Protein AF-A0A8T3RXL1-F1 (afdb_monomer_lite)

Foldseek 3Di:
DDPVVLLVVLLVLLCVLLVFDRDPDAAAEDEDAPQCCCVQVVVVDDDDDQWDDPLPRYIYGHVVCVVVPDLVSSLRSSLRSNLVSCSVVCQLVVLDPVSQVVSNVSSQVSSCVCSCPVVVDNDRDDDDPPDSDPDPPPPPDDDPDDDDDDDD

Sequence (152 aa):
MDLSTTFEILLTWAVHLSNYPAPSHPPQIQFQPHSFFVERVCANKECRAVGWYNDEGIVYIDEIYRDTDSEFAQSLVVHELVHYLQHMSGKYDSYSCEDSIAREREAYYIQNEYILQSQASFKFVRPGPTACGYQNAAVQSEVTDHHEQVSD

Structure (mmCIF, N/CA/C/O backbone):
data_AF-A0A8T3RXL1-F1
#
_entry.id   AF-A0A8T3RXL1-F1
#
loop_
_atom_site.group_PDB
_atom_site.id
_atom_site.type_symbol
_atom_site.label_atom_id
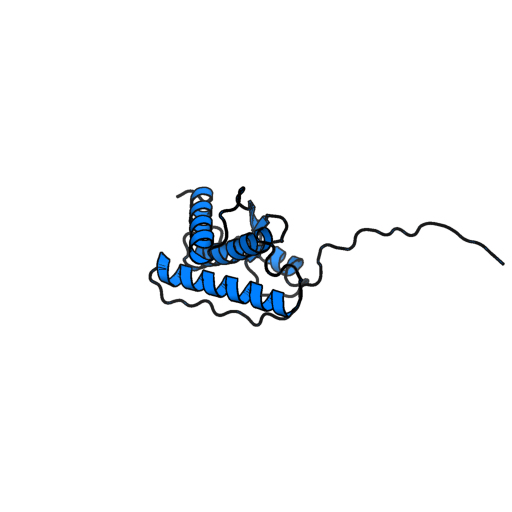_a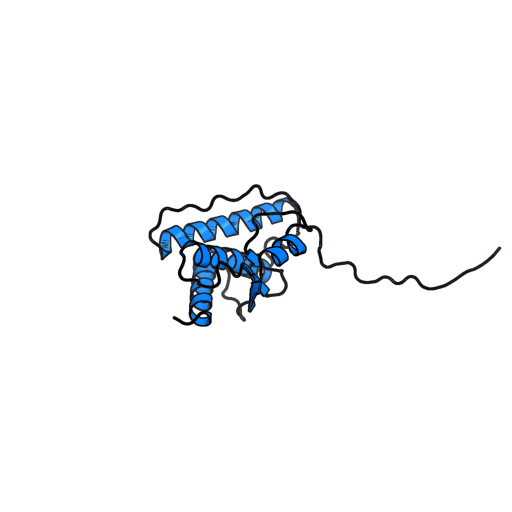tom_site.label_alt_id
_atom_site.label_comp_id
_atom_site.label_asym_id
_atom_site.label_entity_id
_atom_site.label_seq_id
_atom_site.pdbx_PDB_ins_code
_atom_site.Cartn_x
_atom_site.Cartn_y
_atom_site.Cartn_z
_atom_site.occupancy
_atom_site.B_iso_or_equiv
_atom_site.auth_seq_id
_atom_site.auth_comp_id
_atom_site.auth_asym_id
_atom_site.auth_atom_id
_atom_site.pdbx_PDB_model_num
ATOM 1 N N . MET A 1 1 ? 0.371 4.925 20.986 1.00 62.62 1 MET A N 1
ATOM 2 C CA . MET A 1 1 ? 0.371 3.497 20.612 1.00 62.62 1 MET A CA 1
ATOM 3 C C . MET A 1 1 ? 1.740 3.210 20.029 1.00 62.62 1 MET A C 1
ATOM 5 O O . MET A 1 1 ? 2.269 4.114 19.392 1.00 62.62 1 MET A O 1
ATOM 9 N N . ASP A 1 2 ? 2.366 2.069 20.318 1.00 85.06 2 ASP A N 1
ATOM 10 C CA . ASP A 1 2 ? 3.626 1.759 19.633 1.00 85.06 2 ASP A CA 1
ATOM 11 C C . ASP A 1 2 ? 3.369 1.410 18.160 1.00 85.06 2 ASP A C 1
ATOM 13 O O . ASP A 1 2 ? 2.250 1.082 17.759 1.00 85.06 2 ASP A O 1
ATOM 17 N N . LEU A 1 3 ? 4.418 1.520 17.351 1.00 84.50 3 LEU A N 1
ATOM 18 C CA . LEU A 1 3 ? 4.344 1.379 15.902 1.00 84.50 3 LEU A CA 1
ATOM 19 C C . LEU A 1 3 ? 3.886 -0.024 15.463 1.00 84.50 3 LEU A C 1
ATOM 21 O O . LEU A 1 3 ? 3.170 -0.156 14.474 1.00 84.50 3 LEU A O 1
ATOM 25 N N . SER A 1 4 ? 4.249 -1.058 16.230 1.00 87.00 4 SER A N 1
ATOM 26 C CA . SER A 1 4 ? 3.861 -2.447 15.955 1.00 87.00 4 SER A CA 1
ATOM 27 C C . SER A 1 4 ? 2.355 -2.629 16.102 1.00 87.00 4 SER A C 1
ATOM 29 O O . SER A 1 4 ? 1.695 -3.137 15.199 1.00 87.00 4 SER A O 1
ATOM 31 N N . THR A 1 5 ? 1.797 -2.137 17.208 1.00 89.69 5 THR A N 1
ATOM 32 C CA . THR A 1 5 ? 0.360 -2.203 17.484 1.00 89.69 5 THR A CA 1
ATOM 33 C C . THR A 1 5 ? -0.435 -1.436 16.424 1.00 89.69 5 THR A C 1
ATOM 35 O O . THR A 1 5 ? -1.479 -1.904 15.969 1.00 89.69 5 THR A O 1
ATOM 38 N N . THR A 1 6 ? 0.068 -0.278 15.975 1.00 92.00 6 THR A N 1
ATOM 39 C CA . THR A 1 6 ? -0.558 0.473 14.878 1.00 92.00 6 THR A CA 1
ATOM 40 C C . THR A 1 6 ? -0.641 -0.377 13.608 1.00 92.00 6 THR A C 1
ATOM 42 O O . THR A 1 6 ? -1.709 -0.464 13.008 1.00 92.00 6 THR A O 1
ATOM 45 N N . PHE A 1 7 ? 0.436 -1.061 13.212 1.00 93.31 7 PHE A N 1
ATOM 46 C CA . PHE A 1 7 ? 0.428 -1.895 12.005 1.00 93.31 7 PHE A CA 1
ATOM 47 C C . PHE A 1 7 ? -0.496 -3.107 12.095 1.00 93.31 7 PHE A C 1
ATOM 49 O O . PHE A 1 7 ? -1.161 -3.427 11.112 1.00 93.31 7 PHE A O 1
ATOM 56 N N . GLU A 1 8 ? -0.607 -3.744 13.257 1.00 93.56 8 GLU A N 1
ATOM 57 C CA . GLU A 1 8 ? -1.557 -4.845 13.467 1.00 93.56 8 GLU A CA 1
ATOM 58 C C . GLU A 1 8 ? -3.014 -4.384 13.310 1.00 93.56 8 GLU A C 1
ATOM 60 O O . GLU A 1 8 ? -3.840 -5.072 12.698 1.00 93.56 8 GLU A O 1
ATOM 65 N N . ILE A 1 9 ? -3.331 -3.183 13.799 1.00 94.62 9 ILE A N 1
ATOM 66 C CA . ILE A 1 9 ? -4.648 -2.570 13.603 1.00 94.62 9 ILE A CA 1
ATOM 67 C C . ILE A 1 9 ? -4.884 -2.267 12.121 1.00 94.62 9 ILE A C 1
ATOM 69 O O . ILE A 1 9 ? -5.956 -2.580 11.602 1.00 94.62 9 ILE A O 1
ATOM 73 N N . LEU A 1 10 ? -3.901 -1.698 11.419 1.00 96.50 10 LEU A N 1
ATOM 74 C CA . LEU A 1 10 ? -4.024 -1.411 9.986 1.00 96.50 10 LEU A CA 1
ATOM 75 C C . LEU A 1 10 ? -4.165 -2.691 9.149 1.00 96.50 10 LEU A C 1
ATOM 77 O O . LEU A 1 10 ? -4.955 -2.713 8.207 1.00 96.50 10 LEU A O 1
ATOM 81 N N . LEU A 1 11 ? -3.493 -3.781 9.528 1.00 97.50 11 LEU A N 1
ATOM 82 C CA . LEU A 1 11 ? -3.684 -5.094 8.908 1.00 97.50 11 LEU A CA 1
ATOM 83 C C . LEU A 1 11 ? -5.096 -5.627 9.152 1.00 97.50 11 LEU A C 1
ATOM 85 O O . LEU A 1 11 ? -5.725 -6.139 8.229 1.00 97.50 11 LEU A O 1
ATOM 89 N N . THR A 1 12 ? -5.629 -5.452 10.361 1.00 97.00 12 THR A N 1
ATOM 90 C CA . THR A 1 12 ? -7.015 -5.828 10.675 1.00 97.00 12 THR A CA 1
ATOM 91 C C . THR A 1 12 ? -8.011 -5.052 9.810 1.00 97.00 12 THR A C 1
ATOM 93 O O . THR A 1 12 ? -8.959 -5.640 9.290 1.00 97.00 12 THR A O 1
ATOM 96 N N . TRP A 1 13 ? -7.778 -3.754 9.590 1.00 97.69 13 TRP A N 1
ATOM 97 C CA . TRP A 1 13 ? -8.569 -2.947 8.658 1.00 97.69 13 TRP A CA 1
ATOM 98 C C . TRP A 1 13 ? -8.463 -3.445 7.217 1.00 97.69 13 TRP A C 1
ATOM 100 O O . TRP A 1 13 ? -9.490 -3.610 6.562 1.00 97.69 13 TRP A O 1
ATOM 110 N N . ALA A 1 14 ? -7.249 -3.717 6.732 1.00 98.38 14 ALA A N 1
ATOM 111 C CA . ALA A 1 14 ? -7.034 -4.227 5.381 1.00 98.38 14 ALA A CA 1
ATOM 112 C C . ALA A 1 14 ? -7.773 -5.558 5.163 1.00 98.38 14 ALA A C 1
ATOM 114 O O . ALA A 1 14 ? -8.499 -5.695 4.181 1.00 98.38 14 ALA A O 1
ATOM 115 N N . VAL A 1 15 ? -7.669 -6.500 6.107 1.00 98.38 15 VAL A N 1
ATOM 116 C CA . VAL A 1 15 ? -8.406 -7.778 6.101 1.00 98.38 15 VAL A CA 1
ATOM 117 C C . VAL A 1 15 ? -9.917 -7.540 6.079 1.00 98.38 15 VAL A C 1
ATOM 119 O O . VAL A 1 15 ? -10.615 -8.082 5.224 1.00 98.38 15 VAL A O 1
ATOM 122 N N . HIS A 1 16 ? -10.425 -6.699 6.983 1.00 97.94 16 HIS A N 1
ATOM 123 C CA . HIS A 1 16 ? -11.858 -6.435 7.102 1.00 97.94 16 HIS A CA 1
ATOM 124 C C . HIS A 1 16 ? -12.456 -5.825 5.829 1.00 97.94 16 HIS A C 1
ATOM 126 O O . HIS A 1 16 ? -13.502 -6.273 5.369 1.00 97.94 16 HIS A O 1
ATOM 132 N N . LEU A 1 17 ? -11.798 -4.815 5.258 1.00 97.94 17 LEU A N 1
ATOM 133 C CA . LEU A 1 17 ? -12.327 -4.069 4.117 1.00 97.94 17 LEU A CA 1
ATOM 134 C C . LEU A 1 17 ? -12.174 -4.832 2.795 1.00 97.94 17 LEU A C 1
ATOM 136 O O . LEU A 1 17 ? -13.038 -4.733 1.928 1.00 97.94 17 LEU A O 1
ATOM 140 N N . SER A 1 18 ? -11.090 -5.595 2.634 1.00 97.88 18 SER A N 1
ATOM 141 C CA . SER A 1 18 ? -10.823 -6.356 1.405 1.00 97.88 18 SER A CA 1
ATOM 142 C C . SER A 1 18 ? -11.534 -7.710 1.341 1.00 97.88 18 SER A C 1
ATOM 144 O O . SER A 1 18 ? -11.661 -8.278 0.258 1.00 97.88 18 SER A O 1
ATOM 146 N N . ASN A 1 19 ? -11.995 -8.234 2.482 1.00 97.62 19 ASN A N 1
ATOM 147 C CA . ASN A 1 19 ? -12.489 -9.605 2.649 1.00 97.62 19 ASN A CA 1
ATOM 148 C C . ASN A 1 19 ? -11.462 -10.706 2.322 1.00 97.62 19 ASN A C 1
ATOM 150 O O . ASN A 1 19 ? -11.845 -11.870 2.169 1.00 97.62 19 ASN A O 1
ATOM 154 N N . TYR A 1 20 ? -10.167 -10.385 2.233 1.00 97.88 20 TYR A N 1
ATOM 155 C CA . TYR A 1 20 ? -9.134 -11.418 2.186 1.00 97.88 20 TYR A CA 1
ATOM 156 C C . TYR A 1 20 ? -9.044 -12.158 3.529 1.00 97.88 20 TYR A C 1
ATOM 158 O O . TYR A 1 20 ? -9.327 -11.575 4.579 1.00 97.88 20 TYR A O 1
ATOM 166 N N . PRO A 1 21 ? -8.635 -13.440 3.539 1.00 96.88 21 PRO A N 1
ATOM 167 C CA . PRO A 1 21 ? -8.357 -14.149 4.780 1.00 96.88 21 PRO A CA 1
ATOM 168 C C . PRO A 1 21 ? -7.276 -13.439 5.599 1.00 96.88 21 PRO A C 1
ATOM 170 O O . PRO A 1 21 ? -6.308 -12.917 5.047 1.00 96.88 21 PRO A O 1
ATOM 173 N N . ALA A 1 22 ? -7.408 -13.477 6.926 1.00 95.44 22 ALA A N 1
ATOM 174 C CA . ALA A 1 22 ? -6.328 -13.039 7.799 1.00 95.44 22 ALA A CA 1
ATOM 175 C C . ALA A 1 22 ? -5.080 -13.916 7.554 1.00 95.44 22 ALA A C 1
ATOM 177 O O . ALA A 1 22 ? -5.192 -15.147 7.567 1.00 95.44 22 ALA A O 1
ATOM 178 N N . PRO A 1 23 ? -3.903 -13.313 7.326 1.00 94.81 23 PRO A N 1
ATOM 179 C CA . PRO A 1 23 ? -2.680 -14.051 7.052 1.00 94.81 23 PRO A CA 1
ATOM 180 C C . PRO A 1 23 ? -2.184 -14.737 8.330 1.00 94.81 23 PRO A C 1
ATOM 182 O O . PRO A 1 23 ? -2.372 -14.231 9.437 1.00 94.81 23 PRO A O 1
ATOM 185 N N . SER A 1 24 ? -1.513 -15.884 8.196 1.00 92.94 24 SER A N 1
ATOM 186 C CA . SER A 1 24 ? -0.965 -16.605 9.356 1.00 92.94 24 SER A CA 1
ATOM 187 C C . SER A 1 24 ? 0.185 -15.855 10.035 1.00 92.94 24 SER A C 1
ATOM 189 O O . SER A 1 24 ? 0.441 -16.061 11.218 1.00 92.94 24 SER A O 1
ATOM 191 N N . HIS A 1 25 ? 0.889 -15.009 9.281 1.00 93.62 25 HIS A N 1
ATOM 192 C CA . HIS A 1 25 ? 1.978 -14.165 9.757 1.00 93.62 25 HIS A CA 1
ATOM 193 C C . HIS A 1 25 ? 1.805 -12.762 9.167 1.00 93.62 25 HIS A C 1
ATOM 195 O O . HIS A 1 25 ? 1.450 -12.659 7.996 1.00 93.62 25 HIS A O 1
ATOM 201 N N . PRO A 1 26 ? 2.039 -11.683 9.928 1.00 94.62 26 PRO A N 1
ATOM 202 C CA . PRO A 1 26 ? 2.047 -10.339 9.363 1.00 94.62 26 PRO A CA 1
ATOM 203 C C . PRO A 1 26 ? 3.288 -10.127 8.473 1.00 94.62 26 PRO A C 1
ATOM 205 O O . PRO A 1 26 ? 4.316 -10.778 8.698 1.00 94.62 26 PRO A O 1
ATOM 208 N N . PRO A 1 27 ? 3.236 -9.205 7.494 1.00 96.81 27 PRO A N 1
ATOM 209 C CA . PRO A 1 27 ? 4.427 -8.815 6.752 1.00 96.81 27 PRO A CA 1
ATOM 210 C C . PRO A 1 27 ? 5.383 -8.019 7.648 1.00 96.81 27 PRO A C 1
ATOM 212 O O . PRO A 1 27 ? 4.983 -7.406 8.641 1.00 96.81 27 PRO A O 1
ATOM 215 N N . GLN A 1 28 ? 6.659 -7.987 7.275 1.00 96.88 28 GLN A N 1
ATOM 216 C CA . GLN A 1 28 ? 7.626 -7.085 7.894 1.00 96.88 28 GLN A CA 1
ATOM 217 C C . GLN A 1 28 ? 7.435 -5.673 7.344 1.00 96.88 28 GLN A C 1
ATOM 219 O O . GLN A 1 28 ? 7.374 -5.497 6.131 1.00 96.88 28 GLN A O 1
ATOM 224 N N . ILE A 1 29 ? 7.403 -4.661 8.213 1.00 95.75 29 ILE A N 1
ATOM 225 C CA . ILE A 1 29 ? 7.417 -3.259 7.780 1.00 95.75 29 ILE A CA 1
ATOM 226 C C . ILE A 1 29 ? 8.835 -2.706 7.905 1.00 95.75 29 ILE A C 1
ATOM 228 O O . ILE A 1 29 ? 9.451 -2.793 8.970 1.00 95.75 29 ILE A O 1
ATOM 232 N N . GLN A 1 30 ? 9.345 -2.108 6.833 1.00 97.06 30 GLN A N 1
ATOM 233 C CA . GLN A 1 30 ? 10.632 -1.422 6.820 1.00 97.06 30 GLN A CA 1
ATOM 234 C C . GLN A 1 30 ? 10.476 0.006 6.313 1.00 97.06 30 GLN A C 1
ATOM 236 O O . GLN A 1 30 ? 9.737 0.277 5.373 1.00 97.06 30 GLN A O 1
ATOM 241 N N . PHE A 1 31 ? 11.223 0.920 6.922 1.00 97.00 31 PHE A N 1
ATOM 242 C CA . PHE A 1 31 ? 11.279 2.306 6.481 1.00 97.00 31 PHE A CA 1
ATOM 243 C C . PHE A 1 31 ? 12.557 2.546 5.703 1.00 97.00 31 PHE A C 1
ATOM 245 O O . PHE A 1 31 ? 13.633 2.190 6.188 1.00 97.00 31 PHE A O 1
ATOM 252 N N . GLN A 1 32 ? 12.431 3.149 4.528 1.00 98.00 32 GLN A N 1
ATOM 253 C CA . GLN A 1 32 ? 13.545 3.407 3.623 1.00 98.00 32 GLN A CA 1
ATOM 254 C C . GLN A 1 32 ? 13.523 4.869 3.157 1.00 98.00 32 GLN A C 1
ATOM 256 O O . GLN A 1 32 ? 12.444 5.457 3.071 1.00 98.00 32 GLN A O 1
ATOM 261 N N . PRO A 1 33 ? 14.682 5.472 2.844 1.00 97.88 33 PRO A N 1
ATOM 262 C CA . PRO A 1 33 ? 14.726 6.805 2.250 1.00 97.88 33 PRO A CA 1
ATOM 263 C C . PRO A 1 33 ? 14.108 6.801 0.847 1.00 97.88 33 PRO A C 1
ATOM 265 O O . PRO A 1 33 ? 14.166 5.790 0.148 1.00 97.88 33 PRO A O 1
ATOM 268 N N . HIS A 1 34 ? 13.601 7.946 0.379 1.00 97.56 34 HIS A N 1
ATOM 269 C CA . HIS A 1 34 ? 12.973 8.065 -0.946 1.00 97.56 34 HIS A CA 1
ATOM 270 C C . HIS A 1 34 ? 13.829 7.511 -2.106 1.00 97.56 34 HIS A C 1
ATOM 272 O O . HIS A 1 34 ? 13.314 6.897 -3.041 1.00 97.56 34 HIS A O 1
ATOM 278 N N . SER A 1 35 ? 15.159 7.656 -2.026 1.00 97.31 35 SER A N 1
ATOM 279 C CA . SER A 1 35 ? 16.097 7.140 -3.032 1.00 97.31 35 SER A CA 1
ATOM 280 C C . SER A 1 35 ? 15.998 5.624 -3.241 1.00 97.31 35 SER A C 1
ATOM 282 O O . SER A 1 35 ? 16.240 5.151 -4.348 1.00 97.31 35 SER A O 1
ATOM 284 N N . PHE A 1 36 ? 15.593 4.867 -2.217 1.00 97.75 36 PHE A N 1
ATOM 285 C CA . PHE A 1 36 ? 15.328 3.433 -2.330 1.00 97.75 36 PHE A CA 1
ATOM 286 C C . PHE A 1 36 ? 14.190 3.144 -3.317 1.00 97.75 36 PHE A C 1
ATOM 288 O O . PHE A 1 36 ? 14.315 2.256 -4.156 1.00 97.75 36 PHE A O 1
ATOM 295 N N . PHE A 1 37 ? 13.100 3.914 -3.265 1.00 96.31 37 PHE A N 1
ATOM 296 C CA . PHE A 1 37 ? 11.959 3.745 -4.170 1.00 96.31 37 PHE A CA 1
ATOM 297 C C . PHE A 1 37 ? 12.317 4.161 -5.597 1.00 96.31 37 PHE A C 1
ATOM 299 O O . PHE A 1 37 ? 11.963 3.469 -6.553 1.00 96.31 37 PHE A O 1
ATOM 306 N N . VAL A 1 38 ? 13.089 5.241 -5.749 1.00 95.06 38 VAL A N 1
ATOM 307 C CA . VAL A 1 38 ? 13.615 5.666 -7.054 1.00 95.06 38 VAL A CA 1
ATOM 308 C C . VAL A 1 38 ? 14.445 4.552 -7.703 1.00 95.06 38 VAL A C 1
ATOM 310 O O . VAL A 1 38 ? 14.240 4.236 -8.876 1.00 95.06 38 VAL A O 1
ATOM 313 N N . GLU A 1 39 ? 15.339 3.915 -6.942 1.00 95.44 39 GLU A N 1
ATOM 314 C CA . GLU A 1 39 ? 16.175 2.804 -7.412 1.00 95.44 39 GLU A CA 1
ATOM 315 C C . GLU A 1 39 ? 15.344 1.549 -7.722 1.00 95.44 39 GLU A C 1
ATOM 317 O O . GLU A 1 39 ? 15.426 1.008 -8.827 1.00 95.44 39 GLU A O 1
ATOM 322 N N . ARG A 1 40 ? 14.543 1.085 -6.754 1.00 92.94 40 ARG A N 1
ATOM 323 C CA . ARG A 1 40 ? 13.927 -0.252 -6.765 1.00 92.94 40 ARG A CA 1
ATOM 324 C C . ARG A 1 40 ? 12.588 -0.329 -7.476 1.00 92.94 40 ARG A C 1
ATOM 326 O O . ARG A 1 40 ? 12.302 -1.344 -8.100 1.00 92.94 40 ARG A O 1
ATOM 333 N N . VAL A 1 41 ? 11.788 0.729 -7.406 1.00 91.06 41 VAL A N 1
ATOM 334 C CA . VAL A 1 41 ? 10.435 0.762 -7.981 1.00 91.06 41 VAL A CA 1
ATOM 335 C C . VAL A 1 41 ? 10.434 1.504 -9.312 1.00 91.06 41 VAL A C 1
ATOM 337 O O . VAL A 1 41 ? 9.737 1.125 -10.248 1.00 91.06 41 VAL A O 1
ATOM 340 N N . CYS A 1 42 ? 11.245 2.556 -9.424 1.00 90.69 42 CYS A N 1
ATOM 341 C CA . CYS A 1 42 ? 11.157 3.501 -10.534 1.00 90.69 42 CYS A CA 1
ATOM 342 C C . CYS A 1 42 ? 12.327 3.419 -11.524 1.00 90.69 42 CYS A C 1
ATOM 344 O O . CYS A 1 42 ? 12.493 4.313 -12.356 1.00 90.69 42 CYS A O 1
ATOM 346 N N . ALA A 1 43 ? 13.122 2.344 -11.471 1.00 91.12 43 ALA A N 1
ATOM 347 C CA . ALA A 1 43 ? 14.235 2.086 -12.386 1.00 91.12 43 ALA A CA 1
ATOM 348 C C . ALA A 1 43 ? 15.196 3.286 -12.523 1.00 91.12 43 ALA A C 1
ATOM 350 O O . ALA A 1 43 ? 15.591 3.666 -13.629 1.00 91.12 43 ALA A O 1
ATOM 351 N N . ASN A 1 44 ? 15.558 3.892 -11.387 1.00 92.38 44 ASN A N 1
ATOM 352 C CA . ASN A 1 44 ? 16.417 5.076 -11.268 1.00 92.38 44 ASN A CA 1
ATOM 353 C C . ASN A 1 44 ? 15.852 6.360 -11.900 1.00 92.38 44 ASN A C 1
ATOM 355 O O . ASN A 1 44 ? 16.601 7.293 -12.195 1.00 92.38 44 ASN A O 1
ATOM 359 N N . LYS A 1 45 ? 14.538 6.431 -12.128 1.00 91.94 45 LYS A N 1
ATOM 360 C CA . LYS A 1 45 ? 13.855 7.656 -12.556 1.00 91.94 45 LYS A CA 1
ATOM 361 C C . LYS A 1 45 ? 13.082 8.235 -11.383 1.00 91.94 45 LYS A C 1
ATOM 363 O O . LYS A 1 45 ? 12.295 7.527 -10.763 1.00 91.94 45 LYS A O 1
ATOM 368 N N . GLU A 1 46 ? 13.281 9.524 -11.121 1.00 93.31 46 GLU A N 1
ATOM 369 C CA . GLU A 1 46 ? 12.530 10.255 -10.096 1.00 93.31 46 GLU A CA 1
ATOM 370 C C . GLU A 1 46 ? 11.022 10.021 -10.243 1.00 93.31 46 GLU A C 1
ATOM 372 O O . GLU A 1 46 ? 10.457 10.123 -11.339 1.00 93.31 46 GLU A O 1
ATOM 377 N N . CYS A 1 47 ? 10.372 9.683 -9.133 1.00 91.44 47 CYS A N 1
ATOM 378 C CA . CYS A 1 47 ? 8.977 9.271 -9.113 1.00 91.44 47 CYS A CA 1
ATOM 379 C C . CYS A 1 47 ? 8.307 9.640 -7.787 1.00 91.44 47 CYS A C 1
ATOM 381 O O . CYS A 1 47 ? 8.893 10.280 -6.926 1.00 91.44 47 CYS A O 1
ATOM 383 N N . ARG A 1 48 ? 7.030 9.277 -7.639 1.00 92.06 48 ARG A N 1
ATOM 384 C CA . ARG A 1 48 ? 6.232 9.580 -6.438 1.00 92.06 48 ARG A CA 1
ATOM 385 C C . ARG A 1 48 ? 5.919 8.337 -5.605 1.00 92.06 48 ARG A C 1
ATOM 387 O O . ARG A 1 48 ? 5.000 8.381 -4.794 1.00 92.06 48 ARG A O 1
ATOM 394 N N . ALA A 1 49 ? 6.614 7.229 -5.859 1.00 93.19 49 ALA A N 1
ATOM 395 C CA . ALA A 1 49 ? 6.445 6.013 -5.079 1.00 93.19 49 ALA A CA 1
ATOM 396 C C . ALA A 1 49 ? 6.963 6.260 -3.659 1.00 93.19 49 ALA A C 1
ATOM 398 O O . ALA A 1 49 ? 8.069 6.762 -3.479 1.00 93.19 49 ALA A O 1
ATOM 399 N N . VAL A 1 50 ? 6.130 5.951 -2.673 1.00 95.75 50 VAL A N 1
ATOM 400 C CA . VAL A 1 50 ? 6.422 6.149 -1.244 1.00 95.75 50 VAL A CA 1
ATOM 401 C C . VAL A 1 50 ? 6.052 4.923 -0.403 1.00 95.75 50 VAL A C 1
ATOM 403 O O . VAL A 1 50 ? 6.226 4.921 0.812 1.00 95.75 50 VAL A O 1
ATOM 406 N N . GLY A 1 51 ? 5.528 3.889 -1.056 1.00 96.50 51 GLY A N 1
ATOM 407 C CA . GLY A 1 51 ? 5.186 2.591 -0.500 1.00 96.50 51 GLY A CA 1
ATOM 408 C C . GLY A 1 51 ? 5.474 1.521 -1.549 1.00 96.50 51 GLY A C 1
ATOM 409 O O . GLY A 1 51 ? 5.445 1.814 -2.750 1.00 96.50 51 GLY A O 1
ATOM 410 N N . TRP A 1 52 ? 5.865 0.331 -1.095 1.00 97.25 52 TRP A N 1
ATOM 411 C CA . TRP A 1 52 ? 6.044 -0.833 -1.958 1.00 97.25 52 TRP A CA 1
ATOM 412 C C . TRP A 1 52 ? 6.033 -2.133 -1.153 1.00 97.25 52 TRP A C 1
ATOM 414 O O . TRP A 1 52 ? 6.919 -2.374 -0.332 1.00 97.25 52 TRP A O 1
ATOM 424 N N . TYR A 1 53 ? 5.068 -3.003 -1.426 1.00 97.31 53 TYR A N 1
ATOM 425 C CA . TYR A 1 53 ? 5.147 -4.418 -1.082 1.00 97.31 53 TYR A CA 1
ATOM 426 C C . TYR A 1 53 ? 5.944 -5.201 -2.135 1.00 97.31 53 TYR A C 1
ATOM 428 O O . TYR A 1 53 ? 5.601 -5.187 -3.317 1.00 97.31 53 TYR A O 1
ATOM 436 N N . ASN A 1 54 ? 6.988 -5.914 -1.706 1.00 94.44 54 ASN A N 1
ATOM 437 C CA . ASN A 1 54 ? 7.956 -6.547 -2.607 1.00 94.44 54 ASN A CA 1
ATOM 438 C C . ASN A 1 54 ? 7.609 -7.962 -3.088 1.00 94.44 54 ASN A C 1
ATOM 440 O O . ASN A 1 54 ? 8.478 -8.620 -3.647 1.00 94.44 54 ASN A O 1
ATOM 444 N N . ASP A 1 55 ? 6.399 -8.457 -2.821 1.00 93.12 55 ASP A N 1
ATOM 445 C CA . ASP A 1 55 ? 6.003 -9.850 -3.080 1.00 93.12 55 ASP A CA 1
ATOM 446 C C . ASP A 1 55 ? 6.863 -10.911 -2.346 1.00 93.12 55 ASP A C 1
ATOM 448 O O . ASP A 1 55 ? 6.752 -12.102 -2.606 1.00 93.12 55 ASP A O 1
ATOM 452 N N . GLU A 1 56 ? 7.664 -10.524 -1.345 1.00 94.56 56 GLU A N 1
ATOM 453 C CA . GLU A 1 56 ? 8.482 -11.443 -0.524 1.00 94.56 56 GLU A CA 1
ATOM 454 C C . GLU A 1 56 ? 8.221 -11.275 0.984 1.00 94.56 56 GLU A C 1
ATOM 456 O O . GLU A 1 56 ? 8.983 -11.740 1.831 1.00 94.56 56 GLU A O 1
ATOM 461 N N . GLY A 1 57 ? 7.124 -10.606 1.346 1.00 95.56 57 GLY A N 1
ATOM 462 C CA . GLY A 1 57 ? 6.715 -10.442 2.746 1.00 95.56 57 GLY A CA 1
ATOM 463 C C . GLY A 1 57 ? 7.245 -9.177 3.423 1.00 95.56 57 GLY A C 1
ATOM 464 O O . GLY A 1 57 ? 7.075 -9.043 4.636 1.00 95.56 57 GLY A O 1
ATOM 465 N N . ILE A 1 58 ? 7.841 -8.245 2.671 1.00 98.00 58 ILE A N 1
ATOM 466 C CA . ILE A 1 58 ? 8.304 -6.955 3.187 1.00 98.00 58 ILE A CA 1
ATOM 467 C C . ILE A 1 58 ? 7.490 -5.822 2.558 1.00 98.00 58 ILE A C 1
ATOM 469 O O . ILE A 1 58 ? 7.390 -5.697 1.339 1.00 98.00 58 ILE A O 1
ATOM 473 N N . VAL A 1 59 ? 6.922 -4.978 3.413 1.00 97.88 59 VAL A N 1
ATOM 474 C CA . VAL A 1 59 ? 6.303 -3.704 3.052 1.00 97.88 59 VAL A CA 1
ATOM 475 C C . VAL A 1 59 ? 7.294 -2.591 3.363 1.00 97.88 59 VAL A C 1
ATOM 477 O O . VAL A 1 59 ? 7.670 -2.374 4.518 1.00 97.88 59 VAL A O 1
ATOM 480 N N . TYR A 1 60 ? 7.709 -1.874 2.328 1.00 98.06 60 TYR A N 1
ATOM 481 C CA . TYR A 1 60 ? 8.554 -0.697 2.435 1.00 98.06 60 TYR A CA 1
ATOM 482 C C . TYR A 1 60 ? 7.702 0.567 2.470 1.00 98.06 60 TYR A C 1
ATOM 484 O O . TYR A 1 60 ? 6.805 0.725 1.647 1.00 98.06 60 TYR A O 1
ATOM 492 N N . ILE A 1 61 ? 8.008 1.480 3.391 1.00 97.50 61 ILE A N 1
ATOM 493 C CA . ILE A 1 61 ? 7.368 2.79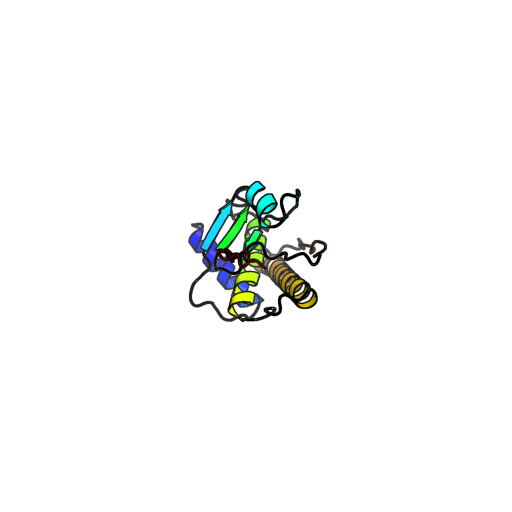5 3.525 1.00 97.50 61 ILE A CA 1
ATOM 494 C C . ILE A 1 61 ? 8.450 3.875 3.529 1.00 97.50 61 ILE A C 1
ATOM 496 O O . ILE A 1 61 ? 9.501 3.705 4.150 1.00 97.50 61 ILE A O 1
ATOM 500 N N . ASP A 1 62 ? 8.213 4.984 2.835 1.00 97.25 62 ASP A N 1
ATOM 501 C CA . ASP A 1 62 ? 9.124 6.127 2.853 1.00 97.25 62 ASP A CA 1
ATOM 502 C C . ASP A 1 62 ? 9.267 6.660 4.285 1.00 97.25 62 ASP A C 1
ATOM 504 O O . ASP A 1 62 ? 8.282 6.865 5.000 1.00 97.25 62 ASP A O 1
ATOM 508 N N . GLU A 1 63 ? 10.504 6.850 4.738 1.00 96.75 63 GLU A N 1
ATOM 509 C CA . GLU A 1 63 ? 10.812 7.220 6.118 1.00 96.75 63 GLU A CA 1
ATOM 510 C C . GLU A 1 63 ? 10.212 8.564 6.541 1.00 96.75 63 GLU A C 1
ATOM 512 O O . GLU A 1 63 ? 9.999 8.777 7.737 1.00 96.75 63 GLU A O 1
ATOM 517 N N . ILE A 1 64 ? 9.859 9.433 5.585 1.00 94.56 64 ILE A N 1
ATOM 518 C CA . ILE A 1 64 ? 9.121 10.670 5.873 1.00 94.56 64 ILE A CA 1
ATOM 519 C C . ILE A 1 64 ? 7.737 10.399 6.490 1.00 94.56 64 ILE A C 1
ATOM 521 O O . ILE A 1 64 ? 7.170 11.280 7.133 1.00 94.56 64 ILE A O 1
ATOM 525 N N . TYR A 1 65 ? 7.200 9.186 6.314 1.00 93.50 65 TYR A N 1
ATOM 526 C CA . TYR A 1 65 ? 5.927 8.722 6.869 1.00 93.50 65 TYR A CA 1
ATOM 527 C C . TYR A 1 65 ? 6.102 7.786 8.076 1.00 93.50 65 TYR A C 1
ATOM 529 O O . TYR A 1 65 ? 5.150 7.111 8.470 1.00 93.50 65 TYR A O 1
ATOM 537 N N . ARG A 1 66 ? 7.300 7.744 8.683 1.00 90.62 66 ARG A N 1
ATOM 538 C CA . ARG A 1 66 ? 7.579 6.940 9.886 1.00 90.62 66 ARG A CA 1
ATOM 539 C C . ARG A 1 66 ? 6.674 7.277 11.058 1.00 90.62 66 ARG A C 1
ATOM 541 O O . ARG A 1 66 ? 6.248 6.374 11.777 1.00 90.62 66 ARG A O 1
ATOM 548 N N . ASP A 1 67 ? 6.368 8.555 11.222 1.00 80.31 67 ASP A N 1
ATOM 549 C CA . ASP A 1 67 ? 5.399 9.012 12.203 1.00 80.31 67 ASP A CA 1
ATOM 550 C C . ASP A 1 67 ? 3.998 8.732 11.638 1.00 80.31 67 ASP A C 1
ATOM 552 O O . ASP A 1 67 ? 3.376 9.555 10.962 1.00 80.31 67 ASP A O 1
ATOM 556 N N . THR A 1 68 ? 3.508 7.514 11.881 1.00 66.69 68 THR A N 1
ATOM 557 C CA . THR A 1 68 ? 2.234 6.972 11.371 1.00 66.69 68 THR A CA 1
ATOM 558 C C . THR A 1 68 ? 0.988 7.662 11.937 1.00 66.69 68 THR A C 1
ATOM 560 O O . THR A 1 68 ? -0.104 7.110 11.876 1.00 66.69 68 THR A O 1
ATOM 563 N N . ASP A 1 69 ? 1.115 8.853 12.508 1.00 76.19 69 ASP A N 1
ATOM 564 C CA . ASP A 1 69 ? -0.005 9.621 13.052 1.00 76.19 69 ASP A CA 1
ATOM 565 C C . ASP A 1 69 ? -0.758 10.386 11.955 1.00 76.19 69 ASP A C 1
ATOM 567 O O . ASP A 1 69 ? -1.891 10.822 12.161 1.00 76.19 69 ASP A O 1
ATOM 571 N N . SER A 1 70 ? -0.158 10.543 10.768 1.00 84.75 70 SER A N 1
ATOM 572 C CA . SER A 1 70 ? -0.847 11.188 9.652 1.00 84.75 70 SER A CA 1
ATOM 573 C C . SER A 1 70 ? -1.854 10.249 8.981 1.00 84.75 70 SER A C 1
ATOM 575 O O . SER A 1 70 ? -1.560 9.091 8.678 1.00 84.75 70 SER A O 1
ATOM 577 N N . GLU A 1 71 ? -3.030 10.800 8.672 1.00 87.19 71 GLU A N 1
ATOM 578 C CA . GLU A 1 71 ? -4.096 10.139 7.908 1.00 87.19 71 GLU A CA 1
ATOM 579 C C . GLU A 1 71 ? -3.572 9.461 6.634 1.00 87.19 71 GLU A C 1
ATOM 581 O O . GLU A 1 71 ? -3.948 8.331 6.311 1.00 87.19 71 GLU A O 1
ATOM 586 N N . PHE A 1 72 ? -2.672 10.151 5.927 1.00 90.12 72 PHE A N 1
ATOM 587 C CA . PHE A 1 72 ? -2.071 9.649 4.701 1.00 90.12 72 PHE A CA 1
ATOM 588 C C . PHE A 1 72 ? -1.139 8.465 4.967 1.00 90.12 72 PHE A C 1
ATOM 590 O O . PHE A 1 72 ? -1.292 7.451 4.294 1.00 90.12 72 PHE A O 1
ATOM 597 N N . ALA A 1 73 ? -0.240 8.553 5.956 1.00 92.81 73 ALA A N 1
ATOM 598 C CA . ALA A 1 73 ? 0.691 7.471 6.290 1.00 92.81 73 ALA A CA 1
ATOM 599 C C . ALA A 1 73 ? -0.047 6.173 6.644 1.00 92.81 73 ALA A C 1
ATOM 601 O O . ALA A 1 73 ? 0.300 5.110 6.136 1.00 92.81 73 ALA A O 1
ATOM 602 N N . GLN A 1 74 ? -1.115 6.256 7.443 1.00 95.00 74 GLN A N 1
ATOM 603 C CA . GLN A 1 74 ? -1.928 5.080 7.767 1.00 95.00 74 GLN A CA 1
ATOM 604 C C . GLN A 1 74 ? -2.619 4.509 6.524 1.00 95.00 74 GLN A C 1
ATOM 606 O O . GLN A 1 74 ? -2.580 3.302 6.298 1.00 95.00 74 GLN A O 1
ATOM 611 N N . SER A 1 75 ? -3.202 5.371 5.681 1.00 95.62 75 SER A N 1
ATOM 612 C CA . SER A 1 75 ? -3.852 4.931 4.440 1.00 95.62 75 SER A CA 1
ATOM 613 C C . SER A 1 75 ? -2.869 4.300 3.444 1.00 95.62 75 SER A C 1
ATOM 615 O O . SER A 1 75 ? -3.220 3.341 2.763 1.00 95.62 75 SER A O 1
ATOM 617 N N . LEU A 1 76 ? -1.635 4.811 3.384 1.00 95.94 76 LEU A N 1
ATOM 618 C CA . LEU A 1 76 ? -0.551 4.276 2.565 1.00 95.94 76 LEU A CA 1
ATOM 619 C C . LEU A 1 76 ? -0.161 2.878 3.048 1.00 95.94 76 LEU A C 1
ATOM 621 O O . LEU A 1 76 ? -0.054 1.959 2.250 1.00 95.94 76 LEU A O 1
ATOM 625 N N . VAL A 1 77 ? -0.020 2.686 4.359 1.00 97.00 77 VAL A N 1
ATOM 626 C CA . VAL A 1 77 ? 0.263 1.359 4.918 1.00 97.00 77 VAL A CA 1
ATOM 627 C C . VAL A 1 77 ? -0.874 0.381 4.611 1.00 97.00 77 VAL A C 1
ATOM 629 O O . VAL A 1 77 ? -0.603 -0.744 4.206 1.00 97.00 77 VAL A O 1
ATOM 632 N N . VAL A 1 78 ? -2.141 0.794 4.732 1.00 97.94 78 VAL A N 1
ATOM 633 C CA . VAL A 1 78 ? -3.286 -0.057 4.350 1.00 97.94 78 VAL A CA 1
ATOM 634 C C . VAL A 1 78 ? -3.213 -0.467 2.878 1.00 97.94 78 VAL A C 1
ATOM 636 O O . VAL A 1 78 ? -3.460 -1.631 2.577 1.00 97.94 78 VAL A O 1
ATOM 639 N N . HIS A 1 79 ? -2.835 0.446 1.979 1.00 98.25 79 HIS A N 1
ATOM 640 C CA . HIS A 1 79 ? -2.639 0.142 0.560 1.00 98.25 79 HIS A CA 1
ATOM 641 C C . HIS A 1 79 ? -1.628 -0.999 0.360 1.00 98.25 79 HIS A C 1
ATOM 643 O O . HIS A 1 79 ? -1.952 -2.015 -0.254 1.00 98.25 79 HIS A O 1
ATOM 649 N N . GLU A 1 80 ? -0.436 -0.884 0.948 1.00 98.31 80 GLU A N 1
ATOM 650 C CA . GLU A 1 80 ? 0.604 -1.913 0.810 1.00 98.31 80 GLU A CA 1
ATOM 651 C C . GLU A 1 80 ? 0.226 -3.239 1.489 1.00 98.31 80 GLU A C 1
ATOM 653 O O . GLU A 1 80 ? 0.567 -4.320 1.008 1.00 98.31 80 GLU A O 1
ATOM 658 N N . LEU A 1 81 ? -0.530 -3.192 2.590 1.00 98.56 81 LEU A N 1
ATOM 659 C CA . LEU A 1 81 ? -1.050 -4.398 3.236 1.00 98.56 81 LEU A CA 1
ATOM 660 C C . LEU A 1 81 ? -2.092 -5.112 2.367 1.00 98.56 81 LEU A C 1
ATOM 662 O O . LEU A 1 81 ? -2.168 -6.337 2.402 1.00 98.56 81 LEU A O 1
ATOM 666 N N . VAL A 1 82 ? -2.865 -4.392 1.549 1.00 98.50 82 VAL A N 1
ATOM 667 C CA . VAL A 1 82 ? -3.758 -5.026 0.567 1.00 98.50 82 VAL A CA 1
ATOM 668 C C . VAL A 1 82 ? -2.951 -5.744 -0.511 1.00 98.50 82 VAL A C 1
ATOM 670 O O . VAL A 1 82 ? -3.311 -6.864 -0.862 1.00 98.50 82 VAL A O 1
ATOM 673 N N . HIS A 1 83 ? -1.833 -5.181 -0.973 1.00 97.94 83 HIS A N 1
ATOM 674 C CA . HIS A 1 83 ? -0.923 -5.893 -1.877 1.00 97.94 83 HIS A CA 1
ATOM 675 C C . HIS A 1 83 ? -0.357 -7.171 -1.264 1.00 97.94 83 HIS A C 1
ATOM 677 O O . HIS A 1 83 ? -0.335 -8.210 -1.927 1.00 97.94 83 HIS A O 1
ATOM 683 N N . TYR A 1 84 ? 0.016 -7.126 0.016 1.00 98.19 84 TYR A N 1
ATOM 684 C CA . TYR A 1 84 ? 0.401 -8.326 0.752 1.00 98.19 84 TYR A CA 1
ATOM 685 C C . TYR A 1 84 ? -0.717 -9.381 0.749 1.00 98.19 84 TYR A C 1
ATOM 687 O O . TYR A 1 84 ? -0.478 -10.538 0.406 1.00 98.19 84 TYR A O 1
ATOM 695 N N . LEU A 1 85 ? -1.954 -8.992 1.069 1.00 98.38 85 LEU A N 1
ATOM 696 C CA . LEU A 1 85 ? -3.101 -9.909 1.095 1.00 98.38 85 LEU A CA 1
ATOM 697 C C . LEU A 1 85 ? -3.453 -10.467 -0.294 1.00 98.38 85 LEU A C 1
ATOM 699 O O . LEU A 1 85 ? -3.780 -11.648 -0.408 1.00 98.38 85 LEU A O 1
ATOM 703 N N . GLN A 1 86 ? -3.347 -9.649 -1.346 1.00 97.50 86 GLN A N 1
ATOM 704 C CA . GLN A 1 86 ? -3.534 -10.070 -2.737 1.00 97.50 86 GLN A CA 1
ATOM 705 C C . GLN A 1 86 ? -2.556 -11.190 -3.097 1.00 97.50 86 GLN A C 1
ATOM 707 O O . GLN A 1 86 ? -3.004 -12.262 -3.509 1.00 97.50 86 GLN A O 1
ATOM 712 N N . HIS A 1 87 ? -1.260 -10.986 -2.837 1.00 96.12 87 HIS A N 1
ATOM 713 C CA . HIS A 1 87 ? -0.232 -11.999 -3.076 1.00 96.12 87 HIS A CA 1
ATOM 714 C C . HIS A 1 87 ? -0.490 -13.279 -2.265 1.00 96.12 87 HIS A C 1
ATOM 716 O O . HIS A 1 87 ? -0.504 -14.372 -2.822 1.00 96.12 87 HIS A O 1
ATOM 722 N N . MET A 1 88 ? -0.803 -13.168 -0.968 1.00 96.56 88 MET A N 1
ATOM 723 C CA . MET A 1 88 ? -1.100 -14.344 -0.135 1.00 96.56 88 MET A CA 1
ATOM 724 C C . MET A 1 88 ? -2.343 -15.124 -0.593 1.00 96.56 88 MET A C 1
ATOM 726 O O . MET A 1 88 ? -2.463 -16.315 -0.306 1.00 96.56 88 MET A O 1
ATOM 730 N N . SER A 1 89 ? -3.283 -14.466 -1.278 1.00 95.75 89 SER A N 1
ATOM 731 C CA . SER A 1 89 ? -4.492 -15.100 -1.815 1.00 95.75 89 SER A CA 1
ATOM 732 C C . SER A 1 89 ? -4.289 -15.792 -3.168 1.00 95.75 89 SER A C 1
ATOM 734 O O . SER A 1 89 ? -5.164 -16.544 -3.599 1.00 95.75 89 SER A O 1
ATOM 736 N N . GLY A 1 90 ? -3.164 -15.528 -3.837 1.00 93.94 90 GLY A N 1
ATOM 737 C CA . GLY A 1 90 ? -2.890 -15.941 -5.211 1.00 93.94 90 GLY A CA 1
ATOM 738 C C . GLY A 1 90 ? -3.713 -15.198 -6.275 1.00 93.94 90 GLY A C 1
ATOM 739 O O . GLY A 1 90 ? -3.938 -15.694 -7.384 1.00 93.94 90 GLY A O 1
ATOM 740 N N . LYS A 1 91 ? -4.268 -14.033 -5.920 1.00 91.56 91 LYS A N 1
ATOM 741 C CA . LYS A 1 91 ? -5.079 -13.211 -6.822 1.00 91.56 91 LYS A CA 1
ATOM 742 C C . LYS A 1 91 ? -4.177 -12.218 -7.548 1.00 91.56 91 LYS A C 1
ATOM 744 O O . LYS A 1 91 ? -3.397 -11.513 -6.919 1.00 91.56 91 LYS A O 1
ATOM 749 N N . TYR A 1 92 ? -4.378 -12.109 -8.863 1.00 91.25 92 TYR A N 1
ATOM 750 C CA . TYR A 1 92 ? -3.569 -11.301 -9.788 1.00 91.25 92 TYR A CA 1
ATOM 751 C C . TYR A 1 92 ? -2.150 -11.843 -10.067 1.00 91.25 92 TYR A C 1
ATOM 753 O O . TYR A 1 92 ? -1.296 -11.115 -10.572 1.00 91.25 92 TYR A O 1
ATOM 761 N N . ASP A 1 93 ? -1.914 -13.135 -9.816 1.00 87.00 93 ASP A N 1
ATOM 762 C CA . ASP A 1 93 ? -0.614 -13.811 -9.979 1.00 87.00 93 ASP A CA 1
ATOM 763 C C . ASP A 1 93 ? -0.166 -14.013 -11.438 1.00 87.00 93 ASP A C 1
ATOM 765 O O . ASP A 1 93 ? 0.921 -14.533 -11.687 1.00 87.00 93 ASP A O 1
ATOM 769 N N . SER A 1 94 ? -0.973 -13.643 -12.443 1.00 85.88 94 SER A N 1
ATOM 770 C CA . SER A 1 94 ? -0.540 -13.803 -13.841 1.00 85.88 94 SER A CA 1
ATOM 771 C C . SER A 1 94 ? 0.541 -12.801 -14.250 1.00 85.88 94 SER A C 1
ATOM 773 O O . SER A 1 94 ? 1.123 -12.945 -15.327 1.00 85.88 94 SER A O 1
ATOM 775 N N . TYR A 1 95 ? 0.767 -11.759 -13.438 1.00 80.62 95 TYR A N 1
ATOM 776 C CA . TYR A 1 95 ? 1.631 -10.611 -13.741 1.00 80.62 95 TYR A CA 1
ATOM 777 C C . TYR A 1 95 ? 1.311 -9.940 -15.089 1.00 80.62 95 TYR A C 1
ATOM 779 O O . TYR A 1 95 ? 2.118 -9.189 -15.643 1.00 80.62 95 TYR A O 1
ATOM 787 N N . SER A 1 96 ? 0.120 -10.192 -15.641 1.00 89.44 96 SER A N 1
ATOM 788 C CA . SER A 1 96 ? -0.331 -9.533 -16.855 1.00 89.44 96 SER A CA 1
ATOM 789 C C . SER A 1 96 ? -0.574 -8.049 -16.589 1.00 89.44 96 SER A C 1
ATOM 791 O O . SER A 1 96 ? -0.787 -7.607 -15.457 1.00 89.44 96 SER A O 1
ATOM 793 N N . CYS A 1 97 ? -0.561 -7.249 -17.652 1.00 88.69 97 CYS A N 1
ATOM 794 C CA . CYS A 1 97 ? -0.869 -5.822 -17.557 1.00 88.69 97 CYS A CA 1
ATOM 795 C C . CYS A 1 97 ? -2.291 -5.587 -17.009 1.00 88.69 97 CYS A C 1
ATOM 797 O O . CYS A 1 97 ? -2.505 -4.672 -16.218 1.00 88.69 97 CYS A O 1
ATOM 799 N N . GLU A 1 98 ? -3.248 -6.441 -17.382 1.00 91.19 98 GLU A N 1
ATOM 800 C CA . GLU A 1 98 ? -4.622 -6.383 -16.879 1.00 91.19 98 GLU A CA 1
ATOM 801 C C . GLU A 1 98 ? -4.690 -6.681 -15.378 1.00 91.19 98 GLU A C 1
ATOM 803 O O . GLU A 1 98 ? -5.239 -5.873 -14.626 1.00 91.19 98 GLU A O 1
ATOM 808 N N . ASP A 1 99 ? -4.056 -7.771 -14.938 1.00 92.25 99 ASP A N 1
ATOM 809 C CA . ASP A 1 99 ? -3.979 -8.131 -13.520 1.00 92.25 99 ASP A CA 1
ATOM 810 C C . ASP A 1 99 ? -3.260 -7.057 -12.709 1.00 92.25 99 ASP A C 1
ATOM 812 O O . ASP A 1 99 ? -3.738 -6.679 -11.646 1.00 92.25 99 ASP A O 1
ATOM 816 N N . SER A 1 100 ? -2.176 -6.485 -13.234 1.00 89.56 100 SER A N 1
ATOM 817 C CA . SER A 1 100 ? -1.446 -5.395 -12.573 1.00 89.56 100 SER A CA 1
ATOM 818 C C . SER A 1 100 ? -2.339 -4.174 -12.337 1.00 89.56 100 SER A C 1
ATOM 820 O O . SER A 1 100 ? -2.346 -3.592 -11.253 1.00 89.56 100 SER A O 1
ATOM 822 N N . ILE A 1 101 ? -3.132 -3.789 -13.342 1.00 92.12 101 ILE A N 1
ATOM 823 C CA . ILE A 1 101 ? -4.071 -2.668 -13.230 1.00 92.12 101 ILE A CA 1
ATOM 824 C C . ILE A 1 101 ? -5.198 -3.001 -12.246 1.00 92.12 101 ILE A C 1
ATOM 826 O O . ILE A 1 101 ? -5.614 -2.135 -11.475 1.00 92.12 101 ILE A O 1
ATOM 830 N N . ALA A 1 102 ? -5.718 -4.229 -12.272 1.00 94.81 102 ALA A N 1
ATOM 831 C CA . ALA A 1 102 ? -6.775 -4.661 -11.365 1.00 94.81 102 ALA A CA 1
ATOM 832 C C . ALA A 1 102 ? -6.288 -4.726 -9.905 1.00 94.81 102 ALA A C 1
ATOM 834 O O . ALA A 1 102 ? -6.979 -4.210 -9.024 1.00 94.81 102 ALA A O 1
ATOM 835 N N . ARG A 1 103 ? -5.080 -5.261 -9.677 1.00 95.06 103 ARG A N 1
ATOM 836 C CA . ARG A 1 103 ? -4.373 -5.323 -8.388 1.00 95.06 103 ARG A CA 1
ATOM 837 C C . ARG A 1 103 ? -4.263 -3.941 -7.752 1.00 95.06 103 ARG A C 1
ATOM 839 O O . ARG A 1 103 ? -4.708 -3.741 -6.624 1.00 95.06 103 ARG A O 1
ATOM 846 N N . GLU A 1 104 ? -3.766 -2.968 -8.511 1.00 95.12 104 GLU A N 1
ATOM 847 C CA . GLU A 1 104 ? -3.624 -1.578 -8.064 1.00 95.12 104 GLU A CA 1
ATOM 848 C C . GLU A 1 104 ? -4.978 -0.899 -7.797 1.00 95.12 104 GLU A C 1
ATOM 850 O O . GLU A 1 104 ? -5.169 -0.216 -6.790 1.00 95.12 104 GLU A O 1
ATOM 855 N N . ARG A 1 105 ? -5.958 -1.085 -8.693 1.00 96.31 105 ARG A N 1
ATOM 856 C CA . ARG A 1 105 ? -7.295 -0.485 -8.540 1.00 96.31 105 ARG A CA 1
ATOM 857 C C . ARG A 1 105 ? -7.996 -0.957 -7.276 1.00 96.31 105 ARG A C 1
ATOM 859 O O . ARG A 1 105 ? -8.638 -0.146 -6.613 1.00 96.31 105 ARG A O 1
ATOM 866 N N . GLU A 1 106 ? -7.891 -2.243 -6.956 1.00 97.81 106 GLU A N 1
ATOM 867 C CA . GLU A 1 106 ? -8.452 -2.783 -5.722 1.00 97.81 106 GLU A CA 1
ATOM 868 C C . GLU A 1 106 ? -7.747 -2.207 -4.487 1.00 97.81 106 GLU A C 1
ATOM 870 O O . GLU A 1 106 ? -8.429 -1.772 -3.561 1.00 97.81 106 GLU A O 1
ATOM 875 N N . ALA A 1 107 ? -6.414 -2.111 -4.491 1.00 97.81 107 ALA A N 1
ATOM 876 C CA . ALA A 1 107 ? -5.667 -1.518 -3.380 1.00 97.81 107 ALA A CA 1
ATOM 877 C C . ALA A 1 107 ? -6.091 -0.061 -3.110 1.00 97.81 107 ALA A C 1
ATOM 879 O O . ALA A 1 107 ? -6.411 0.290 -1.972 1.00 97.81 107 ALA A O 1
ATOM 880 N N . TYR A 1 108 ? -6.228 0.770 -4.151 1.00 97.12 108 TYR A N 1
ATOM 881 C CA . TYR A 1 108 ? -6.761 2.130 -3.991 1.00 97.12 108 TYR A CA 1
ATOM 882 C C . TYR A 1 108 ? -8.219 2.172 -3.546 1.00 97.12 108 TYR A C 1
ATOM 884 O O . TYR A 1 108 ? -8.608 3.087 -2.817 1.00 97.12 108 TYR A O 1
ATOM 892 N N . TYR A 1 109 ? -9.050 1.241 -4.014 1.00 97.44 109 TYR A N 1
ATOM 893 C CA . TYR A 1 109 ? -10.439 1.171 -3.575 1.00 97.44 109 TYR A CA 1
ATOM 894 C C . TYR A 1 109 ? -10.500 0.954 -2.058 1.00 97.44 109 TYR A C 1
ATOM 896 O O . TYR A 1 109 ? -11.108 1.756 -1.351 1.00 97.44 109 TYR A O 1
ATOM 904 N N . ILE A 1 110 ? -9.770 -0.037 -1.544 1.00 98.00 110 ILE A N 1
ATOM 905 C CA . ILE A 1 110 ? -9.722 -0.340 -0.108 1.00 98.00 110 ILE A CA 1
ATOM 906 C C . ILE A 1 110 ? -9.061 0.778 0.704 1.00 98.00 110 ILE A C 1
ATOM 908 O O . ILE A 1 110 ? -9.557 1.131 1.773 1.00 98.00 110 ILE A O 1
ATOM 912 N N . GLN A 1 111 ? -7.993 1.393 0.191 1.00 97.06 111 GLN A N 1
ATOM 913 C CA . GLN A 1 111 ? -7.383 2.568 0.815 1.00 97.06 111 GLN A CA 1
ATOM 914 C C . GLN A 1 111 ? -8.399 3.705 1.005 1.00 97.06 111 GLN A C 1
ATOM 916 O O . GLN A 1 111 ? -8.449 4.325 2.068 1.00 97.06 111 GLN A O 1
ATOM 921 N N . ASN A 1 112 ? -9.219 3.981 -0.011 1.00 95.12 112 ASN A N 1
ATOM 922 C CA . ASN A 1 112 ? -10.240 5.023 0.065 1.00 95.12 112 ASN A CA 1
ATOM 923 C C . ASN A 1 112 ? -11.365 4.660 1.041 1.00 95.12 112 ASN A C 1
ATOM 925 O O . ASN A 1 112 ? -11.788 5.519 1.813 1.00 95.12 112 ASN A O 1
ATOM 929 N N . GLU A 1 113 ? -11.808 3.401 1.064 1.00 95.50 113 GLU A N 1
ATOM 930 C CA . GLU A 1 113 ? -12.774 2.923 2.062 1.00 95.50 113 GLU A CA 1
ATOM 931 C C . GLU A 1 113 ? -12.238 3.078 3.489 1.00 95.50 113 GLU A C 1
ATOM 933 O O . GLU A 1 113 ? -12.953 3.548 4.374 1.00 95.50 113 GLU A O 1
ATOM 938 N N . TYR A 1 114 ? -10.958 2.776 3.713 1.00 95.50 114 TYR A N 1
ATOM 939 C CA . TYR A 1 114 ? -10.317 2.990 5.007 1.00 95.50 114 TYR A CA 1
ATOM 940 C C . TYR A 1 114 ? -10.332 4.466 5.422 1.00 95.50 114 TYR A C 1
ATOM 942 O O . TYR A 1 114 ? -10.706 4.771 6.556 1.00 95.50 114 TYR A O 1
ATOM 950 N N . ILE A 1 115 ? -9.978 5.387 4.520 1.00 92.56 115 ILE A N 1
ATOM 951 C CA . ILE A 1 115 ? -10.015 6.832 4.802 1.00 92.56 115 ILE A CA 1
ATOM 952 C C . ILE A 1 115 ? -11.442 7.282 5.157 1.00 92.56 115 ILE A C 1
ATOM 954 O O . ILE A 1 115 ? -11.645 7.997 6.140 1.00 92.56 115 ILE A O 1
ATOM 958 N N . LEU A 1 116 ? -12.446 6.823 4.405 1.00 90.69 116 LEU A N 1
ATOM 959 C CA . LEU A 1 116 ? -13.845 7.175 4.650 1.00 90.69 116 LEU A CA 1
ATOM 960 C C . LEU A 1 116 ? -14.347 6.658 6.003 1.00 90.69 116 LEU A C 1
ATOM 962 O O . LEU A 1 116 ? -14.988 7.403 6.745 1.00 90.69 116 LEU A O 1
ATOM 966 N N . GLN A 1 117 ? -14.067 5.394 6.327 1.00 90.44 117 GLN A N 1
ATOM 967 C CA . GLN A 1 117 ? -14.669 4.721 7.480 1.00 90.44 117 GLN A CA 1
ATOM 968 C C . GLN A 1 117 ? -13.915 4.964 8.789 1.00 90.44 117 GLN A C 1
ATOM 970 O O . GLN A 1 117 ? -14.543 5.177 9.824 1.00 90.44 117 GLN A O 1
ATOM 975 N N . SER A 1 118 ? -12.581 4.944 8.765 1.00 84.06 118 SER A N 1
ATOM 976 C CA . SER A 1 118 ? -11.774 5.055 9.988 1.00 84.06 118 SER A CA 1
ATOM 977 C C . SER A 1 118 ? -11.497 6.503 10.396 1.00 84.06 118 SER A C 1
ATOM 979 O O . SER A 1 118 ? -11.395 6.792 11.587 1.00 84.06 118 SER A O 1
ATOM 981 N N . GLN A 1 119 ? -11.412 7.420 9.426 1.00 75.50 119 GLN A N 1
ATOM 982 C CA . GLN A 1 119 ? -11.051 8.821 9.671 1.00 75.50 119 GLN A CA 1
ATOM 983 C C . GLN A 1 119 ? -12.256 9.766 9.567 1.00 75.50 119 GLN A C 1
ATOM 985 O O . GLN A 1 119 ? -12.119 10.952 9.858 1.00 75.50 119 GLN A O 1
ATOM 990 N N . ALA A 1 120 ? -13.428 9.269 9.139 1.00 75.94 120 ALA A N 1
ATOM 991 C CA . ALA A 1 120 ? -14.603 10.086 8.816 1.00 75.94 120 ALA A CA 1
ATOM 992 C C . ALA A 1 120 ? -14.258 11.274 7.885 1.00 75.94 120 ALA A C 1
ATOM 994 O O . ALA A 1 120 ? -14.822 12.366 7.997 1.00 75.94 120 ALA A O 1
ATOM 995 N N . SER A 1 121 ? -13.294 11.063 6.980 1.00 67.31 121 SER A N 1
ATOM 996 C CA . SER A 1 121 ? -12.675 12.086 6.136 1.00 67.31 121 SER A CA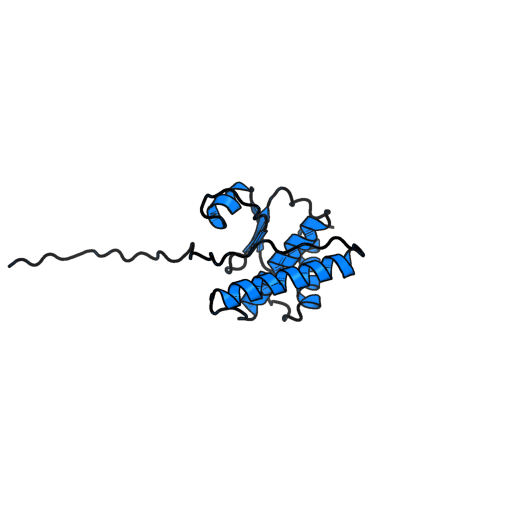 1
ATOM 997 C C . SER A 1 121 ? -13.012 11.843 4.666 1.00 67.31 121 SER A C 1
ATOM 999 O O . SER A 1 121 ? -12.988 10.712 4.195 1.00 67.31 121 SER A O 1
ATOM 1001 N N . PHE A 1 122 ? -13.296 12.907 3.905 1.00 67.06 122 PHE A N 1
ATOM 1002 C CA . PHE A 1 122 ? -13.605 12.834 2.464 1.00 67.06 122 PHE A CA 1
ATOM 1003 C C . PHE A 1 122 ? -12.374 13.062 1.565 1.00 67.06 122 PHE A C 1
ATOM 1005 O O . PHE A 1 122 ? -12.499 13.469 0.407 1.00 67.06 122 PHE A O 1
ATOM 1012 N N . LYS A 1 123 ? -11.160 12.855 2.087 1.00 73.06 123 LYS A N 1
ATOM 1013 C CA . LYS A 1 123 ? -9.923 12.970 1.302 1.00 73.06 123 LYS A CA 1
ATOM 1014 C C . LYS A 1 123 ? -9.732 11.718 0.445 1.00 73.06 123 LYS A C 1
ATOM 1016 O O . LYS A 1 123 ? -9.237 10.708 0.915 1.00 73.06 123 LYS A O 1
ATOM 1021 N N . PHE A 1 124 ? -10.099 11.793 -0.829 1.00 75.25 124 PHE A N 1
ATOM 1022 C CA . PHE A 1 124 ? -9.922 10.676 -1.759 1.00 75.25 124 PHE A CA 1
ATOM 1023 C C . PHE A 1 124 ? -8.509 10.638 -2.349 1.00 75.25 124 PHE A C 1
ATOM 1025 O O . PHE A 1 124 ? -8.053 11.614 -2.955 1.00 75.25 124 PHE A O 1
ATOM 1032 N N . VAL A 1 125 ? -7.854 9.482 -2.252 1.00 79.19 125 VAL A N 1
ATOM 1033 C CA . VAL A 1 125 ? -6.614 9.178 -2.968 1.00 79.19 125 VAL A CA 1
ATOM 1034 C C . VAL A 1 125 ? -6.977 8.743 -4.380 1.00 79.19 125 VAL A C 1
ATOM 1036 O O . VAL A 1 125 ? -7.653 7.736 -4.601 1.00 79.19 125 VAL A O 1
ATOM 1039 N N . ARG A 1 126 ? -6.550 9.543 -5.360 1.00 78.81 126 ARG A N 1
ATOM 1040 C CA . ARG A 1 126 ? -6.739 9.222 -6.773 1.00 78.81 126 ARG A CA 1
ATOM 1041 C C . ARG A 1 126 ? -5.575 8.360 -7.251 1.00 78.81 126 ARG A C 1
ATOM 1043 O O . ARG A 1 126 ? -4.438 8.821 -7.120 1.00 78.81 126 ARG A O 1
ATOM 1050 N N . PRO A 1 127 ? -5.847 7.191 -7.858 1.00 75.38 127 PRO A N 1
ATOM 1051 C CA . PRO A 1 127 ? -4.812 6.406 -8.506 1.00 75.38 127 PRO A CA 1
ATOM 1052 C C . PRO A 1 127 ? -4.006 7.272 -9.474 1.00 75.38 127 PRO A C 1
ATOM 1054 O O . PRO A 1 127 ? -4.574 8.036 -10.265 1.00 75.38 127 PRO A O 1
ATOM 1057 N N . GLY A 1 128 ? -2.679 7.166 -9.416 1.00 67.31 128 GLY A N 1
ATOM 1058 C CA . GLY A 1 128 ? -1.833 7.662 -10.496 1.00 67.31 128 GLY A CA 1
ATOM 1059 C C . GLY A 1 128 ? -2.069 6.861 -11.784 1.00 67.31 128 GLY A C 1
ATOM 1060 O O . GLY A 1 128 ? -2.699 5.805 -11.747 1.00 67.31 128 GLY A O 1
ATOM 1061 N N . PRO A 1 129 ? -1.576 7.328 -12.944 1.00 63.81 129 PRO A N 1
ATOM 1062 C CA . PRO A 1 129 ? -1.526 6.480 -14.126 1.00 63.81 129 PRO A CA 1
ATOM 1063 C C . PRO A 1 129 ? -0.661 5.247 -13.825 1.00 63.81 129 PRO A C 1
ATOM 1065 O O . PRO A 1 129 ? 0.562 5.348 -13.748 1.00 63.81 129 PRO A O 1
ATOM 1068 N N . THR A 1 130 ? -1.300 4.091 -13.649 1.00 62.16 130 THR A N 1
ATOM 1069 C CA . THR A 1 130 ? -0.627 2.793 -13.553 1.00 62.16 130 THR A CA 1
ATOM 1070 C C . THR A 1 130 ? -0.148 2.420 -14.954 1.00 62.16 130 THR A C 1
ATOM 1072 O O . THR A 1 130 ? -0.908 1.902 -15.771 1.00 62.16 130 THR A O 1
ATOM 1075 N N . ALA A 1 131 ? 1.093 2.773 -15.286 1.00 59.66 131 ALA A N 1
ATOM 1076 C CA . ALA A 1 131 ? 1.727 2.289 -16.504 1.00 59.66 131 ALA A CA 1
ATOM 1077 C C . ALA A 1 131 ? 2.167 0.840 -16.276 1.00 59.66 131 ALA A C 1
ATOM 1079 O O . ALA A 1 131 ? 2.776 0.534 -15.253 1.00 59.66 131 ALA A O 1
ATOM 1080 N N . CYS A 1 132 ? 1.868 -0.052 -17.220 1.00 64.81 132 CYS A N 1
ATOM 1081 C CA . CYS A 1 132 ? 2.355 -1.426 -17.161 1.00 64.81 132 CYS A CA 1
ATOM 1082 C C . CYS A 1 132 ? 3.886 -1.409 -17.261 1.00 64.81 132 CYS A C 1
ATOM 1084 O O . CYS A 1 132 ? 4.451 -1.116 -18.313 1.00 64.81 132 CYS A O 1
ATOM 1086 N N . GLY A 1 133 ? 4.533 -1.639 -16.120 1.00 53.97 133 GLY A N 1
ATOM 1087 C CA . GLY A 1 133 ? 5.964 -1.452 -15.925 1.00 53.97 133 GLY A CA 1
ATOM 1088 C C . GLY A 1 133 ? 6.501 -2.214 -14.717 1.00 53.97 133 GLY A C 1
ATOM 1089 O O . GLY A 1 133 ? 7.414 -1.724 -14.070 1.00 53.97 133 GLY A O 1
ATOM 1090 N N . TYR A 1 134 ? 5.970 -3.406 -14.424 1.00 41.91 134 TYR A N 1
ATOM 1091 C CA . TYR A 1 134 ? 6.735 -4.401 -13.672 1.00 41.91 134 TYR A CA 1
ATOM 1092 C C . TYR A 1 134 ? 7.769 -5.000 -14.630 1.00 41.91 134 TYR A C 1
ATOM 1094 O O . TYR A 1 134 ? 7.525 -5.990 -15.316 1.00 41.91 134 TYR A O 1
ATOM 1102 N N . GLN A 1 135 ? 8.928 -4.356 -14.741 1.00 36.91 135 GLN A N 1
ATOM 1103 C CA . GLN A 1 135 ? 10.123 -5.094 -15.122 1.00 36.91 135 GLN A CA 1
ATOM 1104 C C . GLN A 1 135 ? 10.575 -5.846 -13.880 1.00 36.91 135 GLN A C 1
ATOM 1106 O O . GLN A 1 135 ? 10.874 -5.227 -12.865 1.00 36.91 135 GLN A O 1
ATOM 1111 N N . ASN A 1 136 ? 10.601 -7.173 -13.987 1.00 38.34 136 ASN A N 1
ATOM 1112 C CA . ASN A 1 136 ? 11.306 -8.087 -13.099 1.00 38.34 136 ASN A CA 1
ATOM 1113 C C . ASN A 1 136 ? 12.636 -7.479 -12.625 1.00 38.34 136 ASN A C 1
ATOM 1115 O O . ASN A 1 136 ? 13.657 -7.610 -13.298 1.00 38.34 136 ASN A O 1
ATOM 1119 N N . ALA A 1 137 ? 12.643 -6.850 -11.455 1.00 35.41 137 ALA A N 1
ATOM 1120 C CA . ALA A 1 137 ? 13.858 -6.445 -10.764 1.00 35.41 137 ALA A CA 1
ATOM 1121 C C . ALA A 1 137 ? 14.350 -7.573 -9.839 1.00 35.41 137 ALA A C 1
ATOM 1123 O O . AL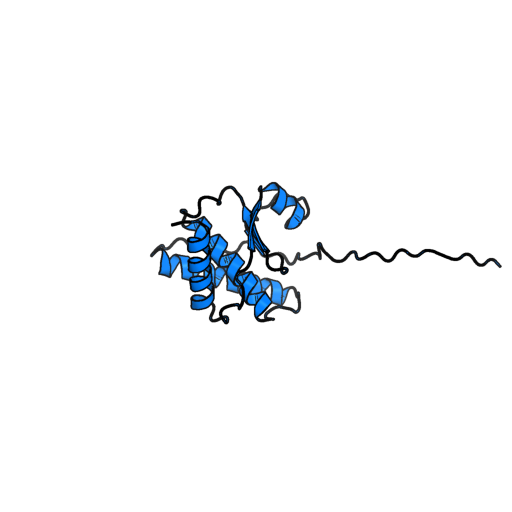A A 1 137 ? 14.898 -7.291 -8.784 1.00 35.41 137 ALA A O 1
ATOM 1124 N N . ALA A 1 138 ? 14.125 -8.846 -10.201 1.00 31.78 138 ALA A N 1
ATOM 1125 C CA . ALA A 1 138 ? 14.640 -10.005 -9.466 1.00 31.78 138 ALA A CA 1
ATOM 1126 C C . ALA A 1 138 ? 14.547 -11.340 -10.243 1.00 31.78 138 ALA A C 1
ATOM 1128 O O . ALA A 1 138 ? 14.196 -12.350 -9.659 1.00 31.78 138 ALA A O 1
ATOM 1129 N N . VAL A 1 139 ? 14.872 -11.401 -11.543 1.00 33.12 139 VAL A N 1
ATOM 1130 C CA . VAL A 1 139 ? 15.303 -12.678 -12.167 1.00 33.12 139 VAL A CA 1
ATOM 1131 C C . VAL A 1 139 ? 16.370 -12.388 -13.227 1.00 33.12 139 VAL A C 1
ATOM 1133 O O . VAL A 1 139 ? 16.124 -12.410 -14.429 1.00 33.12 139 VAL A O 1
ATOM 1136 N N . GLN A 1 140 ? 17.585 -12.097 -12.775 1.00 31.25 140 GLN A N 1
ATOM 1137 C CA . GLN A 1 140 ? 18.783 -12.527 -13.496 1.00 31.25 140 GLN A CA 1
ATOM 1138 C C . GLN A 1 140 ? 19.505 -13.511 -12.581 1.00 31.25 140 GLN A C 1
ATOM 1140 O O . GLN A 1 140 ? 20.497 -13.180 -11.942 1.00 31.25 140 GLN A O 1
ATOM 1145 N N . SER A 1 141 ? 18.951 -14.719 -12.462 1.00 30.17 141 SER A N 1
ATOM 1146 C CA . SER A 1 141 ? 19.737 -15.854 -11.997 1.00 30.17 141 SER A CA 1
ATOM 1147 C C . SER A 1 141 ? 20.723 -16.210 -13.106 1.00 30.17 141 SER A C 1
ATOM 1149 O O . SER A 1 141 ? 20.324 -16.582 -14.210 1.00 30.17 141 SER A O 1
ATOM 1151 N N . GLU A 1 142 ? 21.994 -16.020 -12.785 1.00 37.16 142 GLU A N 1
ATOM 1152 C CA . GLU A 1 142 ? 23.180 -16.621 -13.382 1.00 37.16 142 GLU A CA 1
ATOM 1153 C C . GLU A 1 142 ? 22.890 -17.853 -14.259 1.00 37.16 142 GLU A C 1
ATOM 1155 O O . GLU A 1 142 ? 22.537 -18.924 -13.770 1.00 37.16 142 GLU A O 1
ATOM 1160 N N . VAL A 1 143 ? 23.128 -17.717 -15.564 1.00 31.33 143 VAL A N 1
ATOM 1161 C CA . VAL A 1 143 ? 23.660 -18.824 -16.362 1.00 31.33 143 VAL A CA 1
ATOM 1162 C C . VAL A 1 143 ? 25.046 -18.384 -16.799 1.00 31.33 143 VAL A C 1
ATOM 1164 O O . VAL A 1 143 ? 25.231 -17.674 -17.785 1.00 31.33 143 VAL A O 1
ATOM 1167 N N . THR A 1 144 ? 26.025 -18.742 -15.978 1.00 31.77 144 THR A N 1
ATOM 1168 C CA . THR A 1 144 ? 27.429 -18.807 -16.358 1.00 31.77 144 THR A CA 1
ATOM 1169 C C . THR A 1 144 ? 27.576 -19.904 -17.409 1.00 31.77 144 THR A C 1
ATOM 1171 O O . THR A 1 144 ? 27.561 -21.087 -17.085 1.00 31.77 144 THR A O 1
ATOM 1174 N N . ASP A 1 145 ? 27.702 -19.516 -18.677 1.00 31.28 145 ASP A N 1
ATOM 1175 C CA . ASP A 1 145 ? 28.110 -20.440 -19.733 1.00 31.28 145 ASP A CA 1
ATOM 1176 C C . ASP A 1 145 ? 29.646 -20.479 -19.774 1.00 31.28 145 ASP A C 1
ATOM 1178 O O . ASP A 1 145 ? 30.318 -19.546 -20.227 1.00 31.28 145 ASP A O 1
ATOM 1182 N N . HIS A 1 146 ? 30.209 -21.535 -19.191 1.00 32.38 146 HIS A N 1
ATOM 1183 C CA . HIS A 1 146 ? 31.624 -21.872 -19.260 1.00 32.38 146 HIS A CA 1
ATOM 1184 C C . HIS A 1 146 ? 31.779 -23.218 -19.980 1.00 32.38 146 HIS A C 1
ATOM 1186 O O . HIS A 1 146 ? 31.206 -24.207 -19.535 1.00 32.38 146 HIS A O 1
ATOM 1192 N N . HIS A 1 147 ? 32.693 -23.223 -20.963 1.00 30.28 147 HIS A N 1
ATOM 1193 C CA . 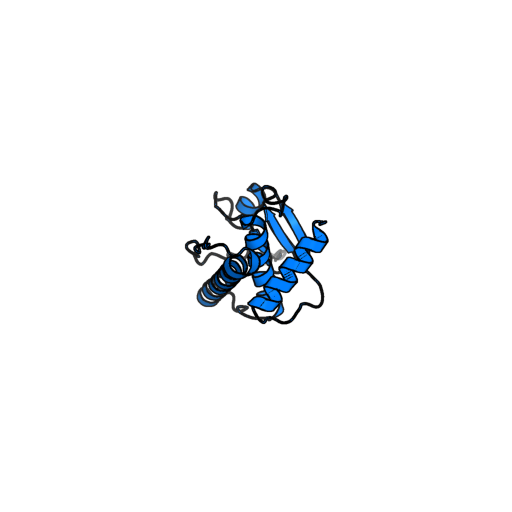HIS A 1 147 ? 33.252 -24.356 -21.729 1.00 30.28 147 HIS A CA 1
ATOM 1194 C C . HIS A 1 147 ? 32.346 -24.890 -22.862 1.00 30.28 147 HIS A C 1
ATOM 1196 O O . HIS A 1 147 ? 31.164 -25.100 -22.671 1.00 30.28 147 HIS A O 1
ATOM 1202 N N . GLU A 1 148 ? 32.809 -25.131 -24.092 1.00 31.95 148 GLU A N 1
ATOM 1203 C CA . GLU A 1 148 ? 34.145 -25.544 -24.526 1.00 31.95 148 GLU A CA 1
ATOM 1204 C C . GLU A 1 148 ? 34.343 -25.282 -26.033 1.00 31.95 148 GLU A C 1
ATOM 1206 O O . GLU A 1 148 ? 33.406 -25.346 -26.829 1.00 31.95 148 GLU A O 1
ATOM 1211 N N . GLN A 1 149 ? 35.588 -24.999 -26.417 1.00 37.91 149 GLN A N 1
ATOM 1212 C CA . GLN A 1 149 ? 36.062 -24.964 -27.800 1.00 37.91 149 GLN A CA 1
ATOM 1213 C C . GLN A 1 149 ? 35.977 -26.358 -28.435 1.00 37.91 149 GLN A C 1
ATOM 1215 O O . GLN A 1 149 ? 36.471 -27.309 -27.838 1.00 37.91 149 GLN A O 1
ATOM 1220 N N . VAL A 1 150 ? 35.517 -26.464 -29.686 1.00 36.62 150 VAL A N 1
ATOM 1221 C CA . VAL A 1 150 ? 35.991 -27.512 -30.606 1.00 36.62 150 VAL A CA 1
ATOM 1222 C C . VAL A 1 150 ? 36.172 -26.912 -31.999 1.00 36.62 150 VAL A C 1
ATOM 1224 O O . VAL A 1 150 ? 35.256 -26.323 -32.569 1.00 36.62 150 VAL A O 1
ATOM 1227 N N . SER A 1 151 ? 37.405 -27.035 -32.480 1.00 35.41 151 SER A N 1
ATOM 1228 C CA . SER A 1 151 ? 37.899 -26.708 -33.813 1.00 35.41 151 SER A CA 1
ATOM 1229 C C . SER A 1 151 ? 37.372 -27.672 -34.879 1.00 35.41 151 SER A C 1
ATOM 1231 O O . SER A 1 151 ? 37.279 -28.864 -34.605 1.00 35.41 151 SER A O 1
ATOM 1233 N N . ASP A 1 152 ? 37.160 -27.163 -36.093 1.00 40.25 152 ASP A N 1
ATOM 1234 C CA . ASP A 1 152 ? 37.564 -27.794 -37.363 1.00 40.25 152 ASP A CA 1
ATOM 1235 C C . ASP A 1 152 ? 37.712 -26.713 -38.449 1.00 40.25 152 ASP A C 1
ATOM 1237 O O . ASP A 1 152 ? 36.854 -25.798 -38.500 1.00 40.25 152 ASP A O 1
#

Radius of gyration: 18.3 Å; chains: 1; bounding box: 53×41×58 Å

pLDDT: mean 83.85, std 20.79, range [30.17, 98.56]

Secondary structure (DSSP, 8-state):
--HHHHHHHHHHHHHHHH-PPPPSSPPEEEEE-HHHHHHHTSTTS-----EEE-SSSEEEEEGGG-STTSHHHHHHHHHHHHHHHHHHHTTTTT--HHHHHHHHHHHHHHHHHHHHHHH------PPP---S----TT--------------